Protein AF-A0A1C4RUX5-F1 (afdb_monomer)

Solvent-accessible surface area (backbone atoms only — not comparable to full-atom values): 5873 Å² total; per-residue (Å²): 97,91,39,66,69,51,47,52,54,50,48,52,54,40,46,74,72,70,35,63,70,49,80,43,70,75,43,71,58,98,55,28,27,24,35,37,37,36,35,50,45,97,85,70,46,80,45,79,49,55,24,76,78,42,69,44,90,79,83,81,86,76,75,75,82,78,71,87,65,98,80,62,80,81,74,81,79,75,90,77,82,82,90,72,88,85,82,82,133

pLDDT: mean 71.43, std 15.7, range [37.5, 90.88]

Sequence (89 aa):
METTAEVTAATDRLKDAGLTTVEENDTSCCYALQDKVWVTGPGKEPWEVYVVKADADALGSSAPNRGDACCGTRERTADAEPAGPRIPR

Secondary structure (DSSP, 8-state):
--SHHHHHHHHHHHHHTT--EEEEEEEEETTEEEEEEEEE-TTS-EEEEEEEEEE-TTSSS------S-TT-----PPP----------

Nearest PDB structures (foldseek):
  5cb9-assembly1_A  TM=9.189E-01  e=1.238E-06  Thermomonospora curvata DSM 43183
  5v0f-assembly1_A  TM=9.012E-01  e=1.319E-06  Thermomonospora curvata DSM 43183
  3gyx-assembly6_L  TM=3.331E-01  e=1.063E+00  Megalodesulfovibrio gigas
  2kpn-assembly1_A  TM=4.503E-01  e=1.768E+00  Bacillus cereus ATCC 14579

Structure (mmCIF, N/CA/C/O backbone):
data_AF-A0A1C4RUX5-F1
#
_entry.id   AF-A0A1C4RUX5-F1
#
loop_
_atom_site.group_PDB
_atom_site.id
_atom_site.type_symbol
_atom_site.label_atom_id
_atom_site.label_alt_id
_atom_site.label_comp_id
_atom_site.label_asym_id
_atom_site.label_entity_id
_atom_site.label_seq_id
_atom_site.pdbx_PDB_ins_code
_atom_site.Cartn_x
_atom_site.Cartn_y
_atom_site.Cartn_z
_atom_site.occupancy
_atom_site.B_iso_or_equiv
_atom_site.auth_seq_id
_atom_site.auth_comp_id
_atom_site.auth_asym_id
_atom_site.auth_atom_id
_atom_site.pdbx_PDB_model_num
ATOM 1 N N . MET A 1 1 ? 12.641 -2.568 4.657 1.00 63.38 1 MET A N 1
ATOM 2 C CA . MET A 1 1 ? 12.395 -4.020 4.640 1.00 63.38 1 MET A CA 1
ATOM 3 C C . MET A 1 1 ? 13.360 -4.618 3.641 1.00 63.38 1 MET A C 1
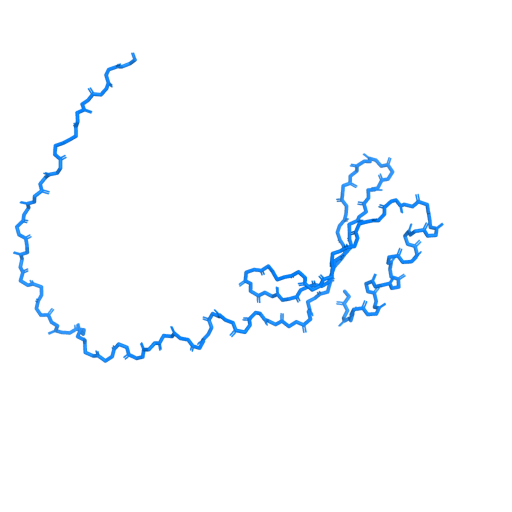ATOM 5 O O . MET A 1 1 ? 13.579 -3.996 2.609 1.00 63.38 1 MET A O 1
ATOM 9 N N . GLU A 1 2 ? 13.969 -5.748 3.962 1.00 70.94 2 GLU A N 1
ATOM 10 C CA . GLU A 1 2 ? 14.911 -6.467 3.099 1.00 70.94 2 GLU A CA 1
ATOM 11 C C . GLU A 1 2 ? 14.226 -7.595 2.311 1.00 70.94 2 GLU A C 1
ATOM 13 O O . GLU A 1 2 ? 14.753 -8.017 1.286 1.00 70.94 2 GLU A O 1
ATOM 18 N N . THR A 1 3 ? 13.035 -8.059 2.721 1.00 79.75 3 THR A N 1
ATOM 19 C CA . THR A 1 3 ? 12.294 -9.117 2.001 1.00 79.75 3 THR A CA 1
ATOM 20 C C . THR A 1 3 ? 10.778 -8.890 1.921 1.00 79.75 3 THR A C 1
ATOM 22 O O . THR A 1 3 ? 10.188 -8.206 2.758 1.00 79.75 3 THR A O 1
ATOM 25 N N . THR A 1 4 ? 10.116 -9.535 0.949 1.00 81.44 4 THR A N 1
ATOM 26 C CA . THR A 1 4 ? 8.641 -9.608 0.853 1.00 81.44 4 THR A CA 1
ATOM 27 C C . THR A 1 4 ? 8.012 -10.140 2.137 1.00 81.44 4 THR A C 1
ATOM 29 O O . THR A 1 4 ? 7.025 -9.588 2.612 1.00 81.44 4 THR A O 1
ATOM 32 N N . ALA A 1 5 ? 8.616 -11.164 2.746 1.00 82.81 5 ALA A N 1
ATOM 33 C CA . ALA A 1 5 ? 8.110 -11.751 3.984 1.00 82.81 5 ALA A CA 1
ATOM 34 C C . ALA A 1 5 ? 8.026 -10.722 5.126 1.00 82.81 5 ALA A C 1
ATOM 36 O O . ALA A 1 5 ? 7.117 -10.793 5.949 1.00 82.81 5 ALA A O 1
ATOM 37 N N .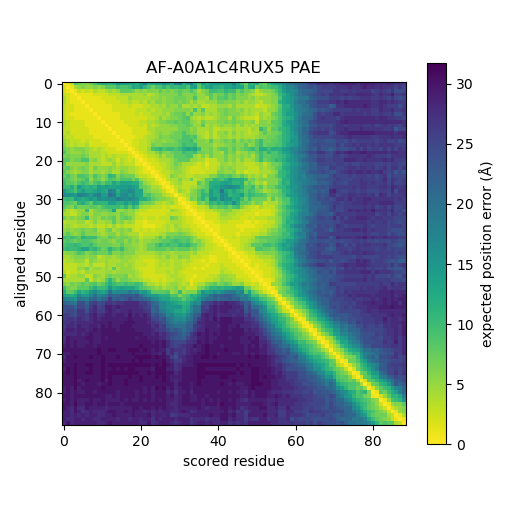 GLU A 1 6 ? 8.928 -9.738 5.163 1.00 80.06 6 GLU A N 1
ATOM 38 C CA . GLU A 1 6 ? 8.873 -8.653 6.147 1.00 80.06 6 GLU A CA 1
ATOM 39 C C . GLU A 1 6 ? 7.764 -7.639 5.854 1.00 80.06 6 GLU A C 1
ATOM 41 O O . GLU A 1 6 ? 7.155 -7.132 6.795 1.00 80.06 6 GLU A O 1
ATOM 46 N N . VAL A 1 7 ? 7.457 -7.368 4.581 1.00 80.00 7 VAL A N 1
ATOM 47 C CA . VAL A 1 7 ? 6.303 -6.532 4.202 1.00 80.00 7 VAL A CA 1
ATOM 48 C C . VAL A 1 7 ? 4.995 -7.235 4.563 1.00 80.00 7 VAL A C 1
ATOM 50 O O . VAL A 1 7 ? 4.111 -6.611 5.152 1.00 80.00 7 VAL A O 1
ATOM 53 N N . THR A 1 8 ? 4.889 -8.544 4.315 1.00 82.94 8 THR A N 1
ATOM 54 C CA . THR A 1 8 ? 3.739 -9.353 4.748 1.00 82.94 8 THR A CA 1
ATOM 55 C C . THR A 1 8 ? 3.612 -9.358 6.273 1.00 82.94 8 THR A C 1
ATOM 57 O O . THR A 1 8 ? 2.555 -9.031 6.805 1.00 82.94 8 THR A O 1
ATOM 60 N N . ALA A 1 9 ? 4.704 -9.613 7.001 1.00 85.25 9 ALA A N 1
ATOM 61 C CA . ALA A 1 9 ? 4.692 -9.617 8.463 1.00 85.25 9 ALA A CA 1
ATOM 62 C C . ALA A 1 9 ? 4.352 -8.240 9.061 1.00 85.25 9 ALA A C 1
ATOM 64 O O . ALA A 1 9 ? 3.673 -8.157 10.086 1.00 85.25 9 ALA A O 1
ATOM 65 N N . ALA A 1 10 ? 4.811 -7.150 8.441 1.00 82.19 10 ALA A N 1
ATOM 66 C CA . ALA A 1 10 ? 4.426 -5.798 8.832 1.00 82.19 10 ALA A CA 1
ATOM 67 C C . ALA A 1 10 ? 2.934 -5.554 8.580 1.00 82.19 10 ALA A C 1
ATOM 69 O O . ALA A 1 10 ? 2.249 -5.014 9.446 1.00 82.19 10 ALA A O 1
ATOM 70 N N . THR A 1 11 ? 2.418 -6.007 7.438 1.00 84.25 11 THR A N 1
ATOM 71 C CA . THR A 1 11 ? 0.996 -5.909 7.096 1.00 84.25 11 THR A CA 1
ATOM 72 C C . THR A 1 11 ? 0.116 -6.627 8.112 1.00 84.25 11 THR A C 1
ATOM 74 O O . THR A 1 11 ? -0.853 -6.042 8.594 1.00 84.25 11 THR A O 1
ATOM 77 N N . ASP A 1 12 ? 0.473 -7.852 8.498 1.00 86.88 12 ASP A N 1
ATOM 78 C CA . ASP A 1 12 ? -0.284 -8.623 9.488 1.00 86.88 12 ASP A CA 1
ATOM 79 C C . ASP A 1 12 ? -0.320 -7.923 10.850 1.00 86.88 12 ASP A C 1
ATOM 81 O O . ASP A 1 12 ? -1.380 -7.816 11.465 1.00 86.88 12 ASP A O 1
ATOM 85 N N . ARG A 1 13 ? 0.808 -7.351 11.295 1.00 87.25 13 ARG A N 1
ATOM 86 C CA . ARG A 1 13 ? 0.861 -6.556 12.536 1.00 87.25 13 ARG A CA 1
ATOM 87 C C . ARG A 1 13 ? -0.005 -5.300 12.460 1.00 87.25 13 ARG A C 1
ATOM 89 O O . ARG A 1 13 ? -0.634 -4.929 13.445 1.00 87.25 13 ARG A O 1
ATOM 96 N N . LEU A 1 14 ? -0.036 -4.635 11.306 1.00 85.69 14 LEU A N 1
ATOM 97 C CA . LEU A 1 14 ? -0.841 -3.429 11.098 1.00 85.69 14 LEU A CA 1
ATOM 98 C C . LEU A 1 14 ? -2.342 -3.760 11.068 1.00 85.69 14 LEU A C 1
ATOM 100 O O . LEU A 1 14 ? -3.137 -3.024 11.652 1.00 85.69 14 LEU A O 1
ATOM 104 N N . LYS A 1 15 ? -2.726 -4.894 10.467 1.00 83.62 15 LYS A N 1
ATOM 105 C CA . LYS A 1 15 ? -4.098 -5.425 10.519 1.00 83.62 15 LYS A CA 1
ATOM 106 C C . LYS A 1 15 ? -4.519 -5.782 11.943 1.00 83.62 15 LYS A C 1
ATOM 108 O O . LYS A 1 15 ? -5.617 -5.413 12.349 1.00 83.62 15 LYS A O 1
ATOM 113 N N . ASP A 1 16 ? -3.654 -6.459 12.701 1.00 87.31 16 ASP A N 1
ATOM 114 C CA . ASP A 1 16 ? -3.907 -6.817 14.106 1.00 87.31 16 ASP A CA 1
ATOM 115 C C . ASP A 1 16 ? -4.093 -5.571 14.988 1.00 87.31 16 ASP A C 1
ATOM 117 O O . ASP A 1 16 ? -4.980 -5.522 15.838 1.00 87.31 16 ASP A O 1
ATOM 121 N N . ALA A 1 17 ? -3.357 -4.495 14.691 1.00 86.25 17 ALA A N 1
ATOM 122 C CA . ALA A 1 17 ? -3.538 -3.185 15.315 1.00 86.25 17 ALA A CA 1
ATOM 123 C C . ALA A 1 17 ? -4.836 -2.451 14.896 1.00 86.25 17 ALA A C 1
ATOM 125 O O . ALA A 1 17 ? -5.068 -1.320 15.328 1.00 86.25 17 ALA A O 1
ATOM 126 N N . GLY A 1 18 ? -5.683 -3.059 14.057 1.00 84.06 18 GLY A N 1
ATOM 127 C CA . GLY A 1 18 ? -6.951 -2.491 13.595 1.00 84.06 18 GLY A CA 1
ATOM 128 C C . GLY A 1 18 ? -6.810 -1.442 12.490 1.00 84.06 18 GLY A C 1
ATOM 129 O O . GLY A 1 18 ? -7.771 -0.724 12.203 1.00 84.0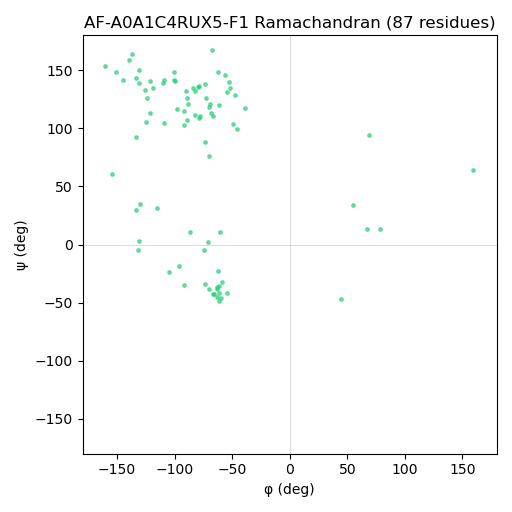6 18 GLY A O 1
ATOM 130 N N . LEU A 1 19 ? -5.635 -1.328 11.864 1.00 82.50 19 LEU A N 1
ATOM 131 C CA . LEU A 1 19 ? -5.413 -0.393 10.765 1.00 82.50 19 LEU A CA 1
ATOM 132 C C . LEU A 1 19 ? -5.875 -1.012 9.447 1.00 82.50 19 LEU A C 1
ATOM 134 O O . LEU A 1 19 ? -5.575 -2.162 9.121 1.00 82.50 19 LEU A O 1
ATOM 138 N N . THR A 1 20 ? -6.595 -0.221 8.654 1.00 83.81 20 THR A N 1
ATOM 139 C CA . THR A 1 20 ? -6.944 -0.621 7.289 1.00 83.81 20 THR A CA 1
ATOM 140 C C . THR A 1 20 ? -5.677 -0.614 6.440 1.00 83.81 20 THR A C 1
ATOM 142 O O . THR A 1 20 ? -5.015 0.420 6.324 1.00 83.81 20 THR A O 1
ATOM 145 N N . THR A 1 21 ? -5.351 -1.772 5.872 1.00 85.06 21 THR A N 1
ATOM 146 C CA . THR A 1 21 ? -4.189 -1.995 5.006 1.00 85.06 21 THR A CA 1
ATOM 147 C C . THR A 1 21 ? -4.647 -2.207 3.566 1.00 85.06 21 THR A C 1
ATOM 149 O O . THR A 1 21 ? -5.664 -2.857 3.322 1.00 85.06 21 THR A O 1
ATOM 152 N N . VAL A 1 22 ? -3.896 -1.666 2.611 1.00 86.81 22 VAL A N 1
ATOM 153 C CA . VAL A 1 22 ? -4.047 -1.962 1.181 1.00 86.81 22 VAL A CA 1
ATOM 154 C C . VAL A 1 22 ? -2.719 -2.511 0.688 1.00 86.81 22 VAL A C 1
ATOM 156 O O . VAL A 1 22 ? -1.715 -1.803 0.694 1.00 86.81 22 VAL A O 1
ATOM 159 N N . GLU A 1 23 ? -2.715 -3.787 0.316 1.00 85.44 23 GLU A N 1
ATOM 160 C CA . GLU A 1 23 ? -1.538 -4.474 -0.212 1.00 85.44 23 GLU A CA 1
ATOM 161 C C . GLU A 1 23 ? -1.472 -4.335 -1.732 1.00 85.44 23 GLU A C 1
ATOM 163 O O . GLU A 1 23 ? -2.443 -4.600 -2.439 1.00 85.44 23 GLU A O 1
ATOM 168 N N . GLU A 1 24 ? -0.298 -3.971 -2.229 1.00 85.19 24 GLU A N 1
ATOM 169 C CA . GLU A 1 24 ? 0.053 -3.954 -3.640 1.00 85.19 24 GLU A CA 1
ATOM 170 C C . GLU A 1 24 ? 1.319 -4.801 -3.814 1.00 85.19 24 GLU A C 1
ATOM 172 O O . GLU A 1 24 ? 2.411 -4.393 -3.421 1.00 85.19 24 GLU A O 1
ATOM 177 N N . ASN A 1 25 ? 1.168 -6.002 -4.366 1.00 82.94 25 ASN A N 1
ATOM 178 C CA . ASN A 1 25 ? 2.276 -6.924 -4.622 1.00 82.94 25 ASN A CA 1
ATOM 179 C C . ASN A 1 25 ? 2.681 -6.870 -6.098 1.00 82.94 25 ASN A C 1
ATOM 181 O O . ASN A 1 25 ? 1.832 -6.660 -6.965 1.00 82.94 25 ASN A O 1
ATOM 185 N N . ASP A 1 26 ? 3.966 -7.094 -6.371 1.00 77.00 26 ASP A N 1
ATOM 186 C CA . ASP A 1 26 ? 4.550 -7.133 -7.715 1.00 77.00 26 ASP A CA 1
ATOM 187 C C . ASP A 1 26 ? 4.280 -5.863 -8.545 1.00 77.00 26 ASP A C 1
ATOM 189 O O . ASP A 1 26 ? 4.160 -5.894 -9.773 1.00 77.00 26 ASP A O 1
ATOM 193 N N . THR A 1 27 ? 4.225 -4.707 -7.882 1.00 77.56 27 THR A N 1
ATOM 194 C CA . THR A 1 27 ? 4.020 -3.417 -8.540 1.00 77.56 27 THR A CA 1
ATOM 195 C C . THR A 1 27 ? 5.323 -2.948 -9.180 1.00 77.56 27 THR A C 1
ATOM 197 O O . THR A 1 27 ? 6.274 -2.554 -8.500 1.00 77.56 27 THR A O 1
ATOM 200 N N . SER A 1 28 ? 5.366 -2.945 -10.514 1.00 72.31 28 SER A N 1
ATOM 201 C CA . SER A 1 28 ? 6.465 -2.354 -11.277 1.00 72.31 28 SER A CA 1
ATOM 202 C C . SER A 1 28 ? 6.313 -0.830 -11.334 1.00 72.31 28 SER A C 1
ATOM 204 O O . SER A 1 28 ? 5.438 -0.316 -12.033 1.00 72.31 28 SER A O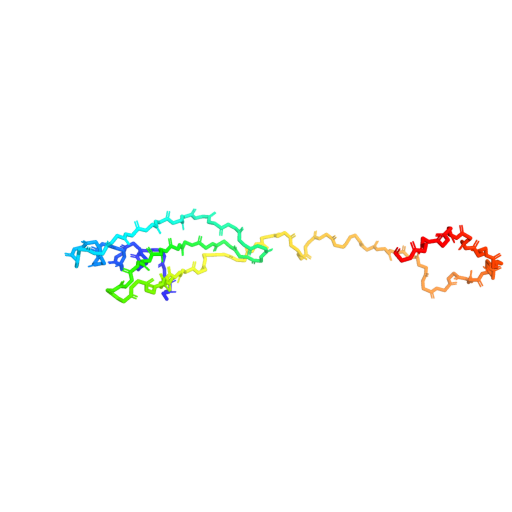 1
ATOM 206 N N . CYS A 1 29 ? 7.170 -0.089 -10.636 1.00 69.56 29 CYS A N 1
ATOM 207 C CA . CYS A 1 29 ? 7.249 1.366 -10.765 1.00 69.56 29 CYS A CA 1
ATOM 208 C C . CYS A 1 29 ? 8.550 1.722 -11.477 1.00 69.56 29 CYS A C 1
ATOM 210 O O . CYS A 1 29 ? 9.595 1.638 -10.843 1.00 69.56 29 CYS A O 1
ATOM 212 N N . CYS A 1 30 ? 8.457 2.094 -12.763 1.00 70.62 30 CYS A N 1
ATOM 213 C CA . CYS A 1 30 ? 9.475 2.610 -13.705 1.00 70.62 30 CYS A CA 1
ATOM 214 C C . CYS A 1 30 ? 10.861 1.924 -13.761 1.00 70.62 30 CYS A C 1
ATOM 216 O O . CYS A 1 30 ? 11.353 1.653 -14.850 1.00 70.62 30 CYS A O 1
ATOM 218 N N . TYR A 1 31 ? 11.491 1.662 -12.623 1.00 68.00 31 TYR A N 1
ATOM 219 C CA . TYR A 1 31 ? 12.845 1.151 -12.457 1.00 68.00 31 TYR A CA 1
ATOM 220 C C . TYR A 1 31 ? 12.936 -0.026 -11.479 1.00 68.00 31 TYR A C 1
ATOM 222 O O . TYR A 1 31 ? 14.016 -0.582 -11.343 1.00 68.00 31 TYR A O 1
ATOM 230 N N . ALA A 1 32 ? 11.849 -0.418 -10.802 1.00 78.69 32 ALA A N 1
ATOM 231 C CA . ALA A 1 32 ? 11.884 -1.500 -9.821 1.00 78.69 32 ALA A CA 1
ATOM 232 C C . ALA A 1 32 ? 10.552 -2.252 -9.689 1.00 78.69 32 ALA A C 1
ATOM 234 O O . ALA A 1 32 ? 9.474 -1.665 -9.827 1.00 78.69 32 ALA A O 1
ATOM 235 N N . LEU A 1 33 ? 10.646 -3.543 -9.369 1.00 82.88 33 LEU A N 1
ATOM 236 C CA . LEU A 1 33 ? 9.547 -4.385 -8.905 1.00 82.88 33 LEU A CA 1
ATOM 237 C C . LEU A 1 33 ? 9.463 -4.295 -7.380 1.00 82.88 33 LEU A C 1
ATOM 239 O O . LEU A 1 33 ? 10.461 -4.531 -6.694 1.00 82.88 33 LEU A O 1
ATOM 243 N N . GLN A 1 34 ? 8.292 -3.950 -6.851 1.00 85.75 34 GLN A N 1
ATOM 244 C CA . GLN A 1 34 ? 8.112 -3.698 -5.424 1.00 85.75 34 GLN A CA 1
ATOM 245 C C . GLN A 1 34 ? 6.877 -4.403 -4.873 1.00 85.75 34 GLN A C 1
ATOM 247 O O . GLN A 1 34 ? 5.839 -4.429 -5.531 1.00 85.75 34 GLN A O 1
ATOM 252 N N . ASP A 1 35 ? 6.986 -4.896 -3.639 1.00 87.38 35 ASP A N 1
ATOM 253 C CA .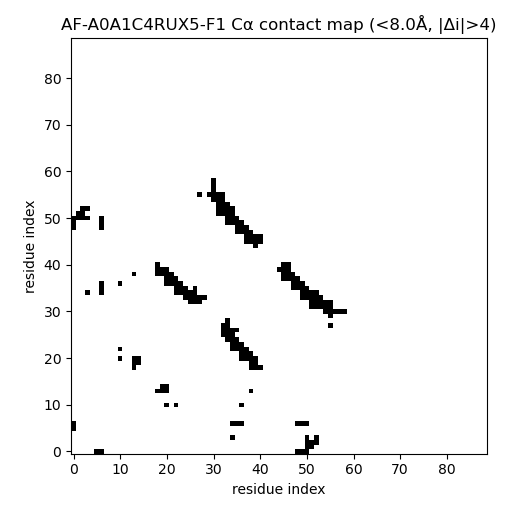 ASP A 1 35 ? 5.813 -5.188 -2.813 1.00 87.38 35 ASP A CA 1
ATOM 254 C C . ASP A 1 35 ? 5.632 -4.050 -1.817 1.00 87.38 35 ASP A C 1
ATOM 256 O O . ASP A 1 35 ? 6.601 -3.503 -1.280 1.00 87.38 35 ASP A O 1
ATOM 260 N N . LYS A 1 36 ? 4.379 -3.690 -1.583 1.00 84.38 36 LYS A N 1
ATOM 261 C CA . LYS A 1 36 ? 3.985 -2.479 -0.890 1.00 84.38 36 LYS A CA 1
ATOM 262 C C . LYS A 1 36 ? 2.742 -2.723 -0.051 1.00 84.38 36 LYS A C 1
ATOM 264 O O . LYS A 1 36 ? 1.797 -3.368 -0.490 1.00 84.38 36 LYS A O 1
ATOM 269 N N . VAL A 1 37 ? 2.710 -2.121 1.128 1.00 88.94 37 VAL A N 1
ATOM 270 C CA . VAL A 1 37 ? 1.491 -1.950 1.911 1.00 88.94 37 VAL A CA 1
ATOM 271 C C . VAL A 1 37 ? 1.288 -0.482 2.258 1.00 88.94 37 VAL A C 1
ATOM 273 O O . VAL A 1 37 ? 2.198 0.202 2.729 1.00 88.94 37 VAL A O 1
ATOM 276 N N . TRP A 1 38 ? 0.067 -0.008 2.044 1.00 90.81 38 TRP A N 1
ATOM 277 C CA . TRP A 1 38 ? -0.406 1.284 2.517 1.00 90.81 38 TRP A CA 1
ATOM 278 C C . TRP A 1 38 ? -1.236 1.118 3.780 1.00 90.81 38 TRP A C 1
ATOM 280 O O . TRP A 1 38 ? -2.071 0.216 3.859 1.00 90.81 38 TRP A O 1
ATOM 290 N N . VAL A 1 39 ? -1.077 2.033 4.732 1.00 90.44 39 VAL A N 1
ATOM 291 C CA . VAL A 1 39 ? -1.960 2.169 5.894 1.00 90.44 39 VAL A CA 1
ATOM 292 C C . VAL A 1 39 ? -2.410 3.600 6.088 1.00 90.44 39 VAL A C 1
ATOM 294 O O . VAL A 1 39 ? -1.697 4.547 5.770 1.00 90.44 39 VAL A O 1
ATOM 297 N N . THR A 1 40 ? -3.607 3.755 6.645 1.00 89.44 40 THR A N 1
ATOM 298 C CA . THR A 1 40 ? -4.086 5.052 7.125 1.00 89.44 40 THR A CA 1
ATOM 299 C C . THR A 1 40 ? -3.856 5.131 8.625 1.00 89.44 40 THR A C 1
ATOM 301 O O . THR A 1 40 ? -4.419 4.338 9.379 1.00 89.44 40 THR A O 1
ATOM 304 N N . GLY A 1 41 ? -3.021 6.072 9.053 1.00 84.38 41 GLY A N 1
ATOM 305 C CA . GLY A 1 41 ? -2.778 6.341 10.461 1.00 84.38 41 GLY A CA 1
ATOM 306 C C . GLY A 1 41 ? -4.005 6.935 11.167 1.00 84.38 41 GLY A C 1
ATOM 307 O O . GLY A 1 41 ? -4.967 7.373 10.525 1.00 84.38 41 GLY A O 1
ATOM 308 N N . PRO A 1 42 ? -3.999 6.978 12.508 1.00 78.25 42 PRO A N 1
ATOM 309 C CA . PRO A 1 42 ? -5.119 7.485 13.302 1.00 78.25 42 PRO A CA 1
ATOM 310 C C . PRO A 1 42 ? -5.430 8.972 13.048 1.00 78.25 42 PRO A C 1
ATOM 312 O O . PRO A 1 42 ? -6.565 9.400 13.262 1.00 78.25 42 PRO A O 1
ATOM 315 N N . GLY A 1 43 ? -4.464 9.755 12.554 1.00 86.25 43 GLY A N 1
ATOM 316 C CA . GLY A 1 43 ? -4.649 11.143 12.120 1.00 86.25 43 GLY A CA 1
ATOM 317 C C . GLY A 1 43 ? -5.103 11.294 10.662 1.00 86.25 43 GLY A C 1
ATOM 318 O O . GLY A 1 43 ? -5.136 12.415 10.156 1.00 86.25 43 GLY A O 1
ATOM 319 N N . LYS A 1 44 ? -5.501 10.195 9.999 1.00 82.12 44 LYS A N 1
ATOM 320 C CA . LYS A 1 44 ? -5.848 10.102 8.566 1.00 82.12 44 LYS A CA 1
ATOM 321 C C . LYS A 1 44 ? -4.673 10.307 7.609 1.00 82.12 44 LYS A C 1
ATOM 323 O O . LYS A 1 44 ? -4.888 10.488 6.412 1.00 82.12 44 LYS A O 1
ATOM 328 N N . GLU A 1 45 ? -3.444 10.279 8.100 1.00 88.00 45 GLU A N 1
ATOM 329 C CA . GLU A 1 45 ? -2.265 10.371 7.254 1.00 88.00 45 GLU A CA 1
ATOM 330 C C . GLU A 1 45 ? -1.956 9.017 6.572 1.00 88.00 45 GLU A C 1
ATOM 332 O O . GLU A 1 45 ? -2.058 7.967 7.215 1.00 88.00 45 GLU A O 1
ATOM 337 N N . PRO A 1 46 ? -1.610 8.999 5.273 1.00 90.88 46 PRO A N 1
ATOM 338 C CA . PRO A 1 46 ? -1.219 7.776 4.585 1.00 90.88 46 PRO A CA 1
ATOM 339 C C . PRO A 1 46 ? 0.256 7.452 4.851 1.00 90.88 46 PRO A C 1
ATOM 341 O O . PRO A 1 46 ? 1.128 8.303 4.681 1.00 90.88 46 PRO A O 1
ATOM 344 N N . TRP A 1 47 ? 0.536 6.203 5.207 1.00 90.81 47 TRP A N 1
ATOM 345 C CA . 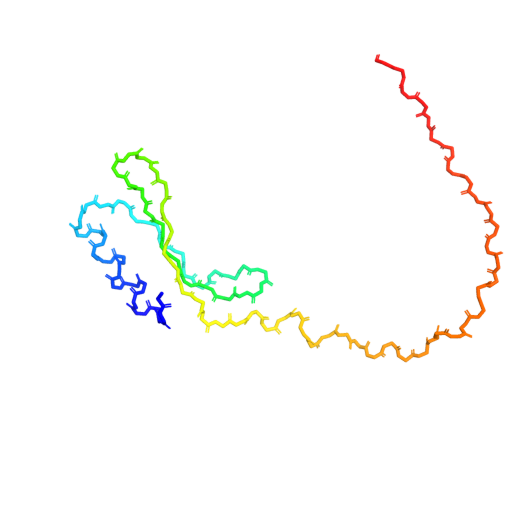TRP A 1 47 ? 1.888 5.670 5.356 1.00 90.81 47 TRP A CA 1
ATOM 346 C C . TRP A 1 47 ? 2.095 4.484 4.421 1.00 90.81 47 TRP A C 1
ATOM 348 O O . TRP A 1 47 ? 1.204 3.652 4.264 1.00 90.81 47 TRP A O 1
ATOM 358 N N . GLU A 1 48 ? 3.283 4.394 3.831 1.00 90.44 48 GLU A N 1
ATOM 359 C CA . GLU A 1 48 ? 3.675 3.325 2.912 1.00 90.44 48 GLU A CA 1
ATOM 360 C C . GLU A 1 48 ? 4.866 2.555 3.493 1.00 90.44 48 GLU A C 1
ATOM 362 O O . GLU A 1 48 ? 5.831 3.153 3.974 1.00 90.44 48 GLU A O 1
ATOM 367 N N . VAL A 1 49 ? 4.811 1.225 3.431 1.00 86.56 49 VAL A N 1
ATOM 368 C CA . VAL A 1 49 ? 5.941 0.336 3.713 1.00 86.56 49 VAL A CA 1
ATOM 369 C C . VAL A 1 49 ? 6.152 -0.544 2.492 1.00 86.56 49 VAL A C 1
ATOM 371 O O . VAL A 1 49 ? 5.221 -1.210 2.049 1.00 86.56 49 VAL A O 1
ATOM 374 N N . TYR A 1 50 ? 7.369 -0.567 1.954 1.00 85.44 50 TYR A N 1
ATOM 375 C CA . TYR A 1 50 ? 7.682 -1.321 0.744 1.00 85.44 50 TYR A CA 1
ATOM 376 C C . TYR A 1 50 ? 9.016 -2.066 0.838 1.00 85.44 50 TYR A C 1
ATOM 378 O O . TYR A 1 50 ? 9.863 -1.794 1.699 1.00 85.44 50 TYR A O 1
ATOM 386 N N . VAL A 1 51 ? 9.189 -3.014 -0.079 1.00 87.06 51 VAL A N 1
ATOM 387 C CA . VAL A 1 51 ? 10.457 -3.674 -0.391 1.00 87.06 51 VAL A CA 1
ATOM 388 C C . VAL A 1 51 ? 10.670 -3.665 -1.897 1.00 87.06 51 VAL A C 1
ATOM 390 O O . VAL A 1 51 ? 9.740 -3.898 -2.667 1.00 87.06 51 VAL A O 1
ATOM 393 N N . VAL A 1 52 ? 11.908 -3.415 -2.316 1.00 87.19 52 VAL A N 1
ATOM 394 C CA . VAL A 1 52 ? 12.328 -3.587 -3.708 1.00 87.19 52 VAL A CA 1
ATOM 395 C C . VAL A 1 52 ? 12.792 -5.026 -3.895 1.00 87.19 52 VAL A C 1
ATOM 397 O O . VAL A 1 52 ? 13.706 -5.475 -3.210 1.00 87.19 52 VAL A O 1
ATOM 400 N N . LYS A 1 53 ? 12.148 -5.754 -4.805 1.00 83.75 53 LYS A N 1
ATOM 401 C CA . LYS A 1 53 ? 12.430 -7.172 -5.080 1.00 83.75 53 LYS A CA 1
ATOM 402 C C . LYS A 1 53 ? 13.446 -7.357 -6.192 1.00 83.75 53 LYS A C 1
ATOM 404 O O . LYS A 1 53 ? 14.217 -8.309 -6.164 1.00 83.75 53 LYS A O 1
ATOM 409 N N . ALA A 1 54 ? 13.401 -6.476 -7.184 1.00 72.81 54 ALA A N 1
ATOM 410 C CA . ALA A 1 54 ? 14.280 -6.495 -8.341 1.00 72.81 54 ALA A CA 1
ATOM 411 C C . ALA A 1 54 ? 14.294 -5.115 -9.005 1.00 72.81 54 ALA A C 1
ATOM 413 O O . ALA A 1 54 ? 13.303 -4.382 -8.932 1.00 72.81 54 ALA A O 1
ATOM 414 N N . ASP A 1 55 ? 15.382 -4.783 -9.695 1.00 69.81 55 ASP A N 1
ATOM 415 C CA . ASP A 1 55 ? 15.372 -3.722 -10.699 1.00 69.81 55 ASP A CA 1
ATOM 416 C C . ASP A 1 55 ? 14.410 -4.099 -11.839 1.00 69.81 55 ASP A C 1
ATOM 418 O O . ASP A 1 55 ? 14.212 -5.273 -12.161 1.00 69.81 55 ASP A O 1
ATOM 422 N N . ALA A 1 56 ? 13.784 -3.109 -12.470 1.00 64.06 56 ALA A N 1
ATOM 423 C CA . ALA A 1 56 ? 13.034 -3.340 -13.692 1.00 64.06 56 ALA A CA 1
ATOM 424 C C . ALA A 1 56 ? 14.041 -3.685 -14.796 1.00 64.06 56 ALA A C 1
ATOM 426 O O . ALA A 1 56 ? 14.822 -2.834 -15.220 1.00 64.06 56 ALA A O 1
ATOM 427 N N . ASP A 1 57 ? 13.993 -4.921 -15.286 1.00 56.88 57 ASP A N 1
ATOM 428 C CA . ASP A 1 57 ? 14.902 -5.511 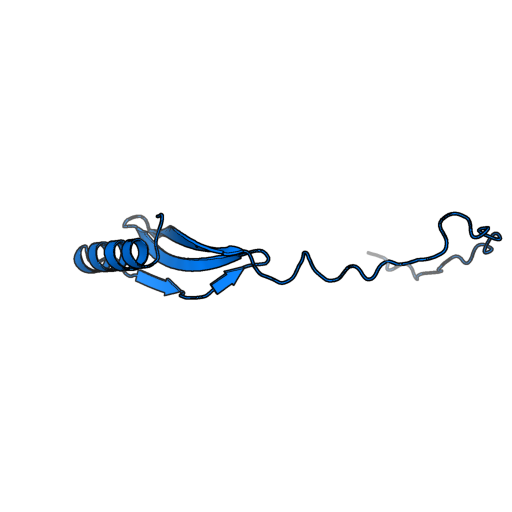-16.285 1.00 56.88 57 ASP A CA 1
ATOM 429 C C . ASP A 1 57 ? 14.928 -4.787 -17.664 1.00 56.88 57 ASP A C 1
ATOM 431 O O . ASP A 1 57 ? 15.473 -5.286 -18.643 1.00 56.88 57 ASP A O 1
ATOM 435 N N . ALA A 1 58 ? 14.337 -3.594 -17.805 1.00 56.06 58 ALA A N 1
ATOM 436 C CA . ALA A 1 58 ? 13.929 -3.042 -19.098 1.00 56.06 58 ALA A CA 1
ATOM 437 C C . ALA A 1 58 ? 14.299 -1.571 -19.373 1.00 56.06 58 ALA A C 1
ATOM 439 O O . ALA A 1 58 ? 13.612 -0.921 -20.157 1.00 56.06 58 ALA A O 1
ATOM 440 N N . LEU A 1 59 ? 15.392 -1.033 -18.815 1.00 51.88 59 LEU A N 1
ATOM 441 C CA . LEU A 1 59 ? 15.966 0.241 -19.307 1.00 51.88 59 LEU A CA 1
ATOM 442 C C . LEU A 1 59 ? 17.487 0.215 -19.565 1.00 51.88 59 LEU A C 1
ATOM 444 O O . LEU A 1 59 ? 18.050 1.229 -19.971 1.00 51.88 59 LEU A O 1
ATOM 448 N N . GLY A 1 60 ? 18.151 -0.937 -19.402 1.00 50.75 60 GLY A N 1
ATOM 449 C CA . GLY A 1 60 ? 19.600 -1.082 -19.626 1.00 50.75 60 GLY A CA 1
ATOM 450 C C . GLY A 1 60 ? 20.022 -1.801 -20.916 1.00 50.75 60 GLY A C 1
ATOM 451 O O . GLY A 1 60 ? 21.122 -1.560 -21.407 1.00 50.75 60 GLY A O 1
ATOM 452 N N . SER A 1 61 ? 19.170 -2.650 -21.504 1.00 52.81 61 SER A N 1
ATOM 453 C CA . SER A 1 61 ? 19.589 -3.606 -22.552 1.00 52.81 61 SER A CA 1
ATOM 454 C C . SER A 1 61 ? 18.977 -3.377 -23.935 1.00 52.81 61 SER A C 1
ATOM 456 O O . SER A 1 61 ? 18.780 -4.323 -24.694 1.00 52.81 61 SER A O 1
ATOM 458 N N . SER A 1 62 ? 18.684 -2.133 -24.320 1.00 52.84 62 SER A N 1
ATOM 459 C CA . SER A 1 62 ? 18.351 -1.805 -25.719 1.00 52.84 62 SER A CA 1
ATOM 460 C C . SER A 1 62 ? 18.661 -0.351 -26.078 1.00 52.84 62 SER A C 1
ATOM 462 O O . SER A 1 62 ? 17.795 0.402 -26.515 1.00 52.84 62 SER A O 1
ATOM 464 N N . ALA A 1 63 ? 19.929 0.043 -25.974 1.00 51.06 63 ALA A N 1
ATOM 465 C CA . ALA A 1 63 ? 20.474 0.915 -27.005 1.00 51.06 63 ALA A CA 1
ATOM 466 C C . ALA A 1 63 ? 21.098 -0.014 -28.055 1.00 51.06 63 ALA A C 1
ATOM 468 O O . ALA A 1 63 ? 22.177 -0.554 -27.797 1.00 51.06 63 ALA A O 1
ATOM 469 N N . PRO A 1 64 ? 20.465 -0.263 -29.222 1.00 49.50 64 PRO A N 1
ATOM 470 C CA . PRO A 1 64 ? 21.239 -0.776 -30.337 1.00 49.50 64 PRO A CA 1
ATOM 471 C C . PRO A 1 64 ? 22.384 0.211 -30.528 1.00 49.50 64 PRO A C 1
ATOM 473 O O . PRO A 1 64 ? 22.157 1.425 -30.525 1.00 49.50 64 PRO A O 1
ATOM 476 N N . ASN A 1 65 ? 23.608 -0.306 -30.627 1.00 55.16 65 ASN A N 1
ATOM 477 C CA . ASN A 1 65 ? 24.739 0.451 -31.134 1.00 55.16 65 ASN A CA 1
ATOM 478 C C . ASN A 1 65 ? 24.256 1.158 -32.406 1.00 55.16 65 ASN A C 1
ATOM 480 O O . ASN A 1 65 ? 24.162 0.540 -33.466 1.00 55.16 65 ASN A O 1
ATOM 484 N N . ARG A 1 66 ? 23.908 2.447 -32.297 1.00 51.16 66 ARG A N 1
ATOM 485 C CA . ARG A 1 66 ? 23.837 3.347 -33.440 1.00 51.16 66 ARG A CA 1
ATOM 486 C C . ARG A 1 66 ? 25.287 3.555 -33.846 1.00 51.16 66 ARG A C 1
ATOM 488 O O . ARG A 1 66 ? 25.922 4.541 -33.487 1.00 51.16 66 ARG A O 1
ATOM 495 N N . GLY A 1 67 ? 25.819 2.531 -34.508 1.00 56.31 67 GLY A N 1
ATOM 496 C CA . GLY A 1 67 ? 26.923 2.697 -35.421 1.00 56.31 67 GLY A CA 1
ATOM 497 C C . GLY A 1 67 ? 26.538 3.784 -36.417 1.00 56.31 67 GLY A C 1
ATOM 498 O O . GLY A 1 67 ? 25.391 3.853 -36.858 1.00 56.31 67 GLY A O 1
ATOM 499 N N . ASP A 1 68 ? 27.526 4.615 -36.713 1.00 61.22 68 ASP A N 1
ATOM 500 C CA . ASP A 1 68 ? 27.522 5.627 -37.760 1.00 61.22 68 ASP A CA 1
ATOM 501 C C . ASP A 1 68 ? 26.600 6.840 -37.566 1.00 61.22 68 ASP A C 1
ATOM 503 O O . ASP A 1 68 ? 25.434 6.863 -37.948 1.00 61.22 68 ASP A O 1
ATOM 507 N N . ALA A 1 69 ? 27.179 7.907 -37.002 1.00 62.06 69 ALA A N 1
ATOM 508 C CA . ALA A 1 69 ? 27.461 9.145 -37.749 1.00 62.06 69 ALA A CA 1
ATOM 509 C C . ALA A 1 69 ? 27.632 10.351 -36.799 1.00 62.06 69 ALA A C 1
ATOM 511 O O . ALA A 1 69 ? 26.890 11.329 -36.860 1.00 62.06 69 ALA A O 1
ATOM 512 N N . CYS A 1 70 ? 28.658 10.334 -35.940 1.00 63.72 70 CYS A N 1
ATOM 513 C CA . CYS A 1 70 ? 29.081 11.543 -35.211 1.00 63.72 70 CYS A CA 1
ATOM 514 C C . CYS A 1 70 ? 29.842 12.555 -36.098 1.00 63.72 70 CYS A C 1
ATOM 516 O O . CYS A 1 70 ? 30.134 13.657 -35.643 1.00 63.72 70 CYS A O 1
ATOM 518 N N . CYS A 1 71 ? 30.116 12.214 -37.365 1.00 62.34 71 CYS A N 1
ATOM 519 C CA . CYS A 1 71 ? 30.744 13.088 -38.366 1.00 62.34 71 CYS A CA 1
ATOM 520 C C . CYS A 1 71 ? 29.968 13.118 -39.699 1.00 62.34 71 CYS A C 1
ATOM 522 O O . CYS A 1 71 ? 30.567 13.223 -40.765 1.00 62.34 71 CYS A O 1
ATOM 524 N N . GLY A 1 72 ? 28.636 13.027 -39.660 1.00 44.19 72 GLY A N 1
ATOM 525 C CA . GLY A 1 72 ? 27.804 13.385 -40.810 1.00 44.19 72 GLY A CA 1
ATOM 526 C C . GLY A 1 72 ? 27.597 14.898 -40.846 1.00 44.19 72 GLY A C 1
ATOM 527 O O . GLY A 1 72 ? 26.942 15.446 -39.960 1.00 44.19 72 GLY A O 1
ATOM 528 N N . THR A 1 73 ? 28.181 15.572 -41.836 1.00 46.22 73 THR A N 1
ATOM 529 C CA . THR A 1 73 ? 27.975 16.993 -42.150 1.00 46.22 73 THR A CA 1
ATOM 530 C C . THR A 1 73 ? 26.506 17.388 -41.975 1.00 46.22 73 THR A C 1
ATOM 532 O O . THR A 1 73 ? 25.635 16.902 -42.693 1.00 46.22 73 THR A O 1
ATOM 535 N N . ARG A 1 74 ? 26.219 18.307 -41.043 1.00 48.72 74 ARG A N 1
ATOM 536 C CA . ARG A 1 74 ? 24.951 19.045 -41.064 1.00 48.72 74 ARG A CA 1
ATOM 537 C C . ARG A 1 74 ? 25.032 20.052 -42.200 1.00 48.72 74 ARG A C 1
ATOM 539 O O . ARG A 1 74 ? 25.477 21.183 -42.012 1.00 48.72 74 ARG A O 1
ATOM 546 N N . GLU A 1 75 ? 24.632 19.618 -43.386 1.00 51.59 75 GLU A N 1
ATOM 547 C CA . GLU A 1 75 ? 24.264 20.537 -44.450 1.00 51.59 75 GLU A CA 1
ATOM 548 C C . GLU A 1 75 ? 23.069 21.342 -43.939 1.00 51.59 75 GLU A C 1
ATOM 550 O O . GLU A 1 75 ? 22.063 20.795 -43.491 1.00 51.59 75 GLU A O 1
ATOM 555 N N . ARG A 1 76 ? 23.271 22.658 -43.884 1.00 46.44 76 ARG A N 1
ATOM 556 C CA . ARG A 1 76 ? 22.364 23.675 -43.355 1.00 46.44 76 ARG A CA 1
ATOM 557 C C . ARG A 1 76 ? 20.956 23.493 -43.928 1.00 46.44 76 ARG A C 1
ATOM 559 O O . ARG A 1 76 ? 20.698 23.909 -45.054 1.00 46.44 76 ARG A O 1
ATOM 566 N N . THR A 1 77 ? 20.036 22.942 -43.143 1.00 37.50 77 THR A N 1
ATOM 567 C CA . THR A 1 77 ? 18.607 23.060 -43.425 1.00 37.50 77 THR A CA 1
ATOM 568 C C . THR A 1 77 ? 18.191 24.503 -43.189 1.00 37.50 77 THR A C 1
ATOM 570 O O . THR A 1 77 ? 18.363 25.060 -42.105 1.00 37.50 77 THR A O 1
ATOM 573 N N . ALA A 1 78 ? 17.729 25.115 -44.275 1.00 42.50 78 ALA A N 1
ATOM 574 C CA . ALA A 1 78 ? 17.137 26.432 -44.300 1.00 42.50 78 ALA A CA 1
ATOM 575 C C . ALA A 1 78 ? 15.943 26.517 -43.342 1.00 42.50 78 ALA A C 1
ATOM 577 O O . ALA A 1 78 ? 15.208 25.551 -43.134 1.00 42.50 78 ALA A O 1
ATOM 578 N N . ASP A 1 79 ? 15.817 27.711 -42.783 1.00 47.75 79 ASP A N 1
ATOM 579 C CA . ASP A 1 79 ? 14.738 28.204 -41.947 1.00 47.75 79 ASP A CA 1
ATOM 580 C C . ASP A 1 79 ? 13.356 27.889 -42.548 1.00 47.75 79 ASP A C 1
ATOM 582 O O . ASP A 1 79 ? 13.095 28.165 -43.721 1.00 47.75 79 ASP A O 1
ATOM 586 N N . ALA A 1 80 ? 12.486 27.295 -41.736 1.00 42.69 80 ALA A N 1
ATOM 587 C CA . ALA A 1 80 ? 11.057 27.215 -41.991 1.00 42.69 80 ALA A CA 1
ATOM 588 C C . ALA A 1 80 ? 10.337 27.593 -40.691 1.00 42.69 80 ALA A C 1
ATOM 590 O O . ALA A 1 80 ? 10.125 26.757 -39.809 1.00 42.69 80 ALA A O 1
ATOM 591 N N . GLU A 1 81 ? 10.015 28.881 -40.568 1.00 50.16 81 GLU A N 1
ATOM 592 C CA . GLU A 1 81 ? 9.145 29.446 -39.537 1.00 50.16 81 GLU A CA 1
ATOM 593 C C . GLU A 1 81 ? 7.802 28.693 -39.452 1.00 50.16 81 GLU A C 1
ATOM 595 O O . GLU A 1 81 ? 7.139 28.505 -40.477 1.00 50.16 81 GLU A O 1
ATOM 600 N N . PRO A 1 82 ? 7.300 28.342 -38.254 1.00 44.84 82 PRO A N 1
ATOM 601 C CA . PRO A 1 82 ? 5.893 28.024 -38.099 1.00 44.84 82 PRO A CA 1
ATOM 602 C C . PRO A 1 82 ? 5.106 29.300 -37.772 1.00 44.84 82 PRO A C 1
ATOM 604 O O . PRO A 1 82 ? 5.134 29.816 -36.654 1.00 44.84 82 PRO A O 1
ATOM 607 N N . ALA A 1 83 ? 4.343 29.781 -38.753 1.00 53.88 83 ALA A N 1
ATOM 608 C CA . ALA A 1 83 ? 3.245 30.708 -38.520 1.00 53.88 83 ALA A CA 1
ATOM 609 C C . ALA A 1 83 ? 2.136 29.997 -37.721 1.00 53.88 83 ALA A C 1
ATOM 611 O O . ALA A 1 83 ? 1.459 29.107 -38.234 1.00 53.88 83 ALA A O 1
ATOM 612 N N . GLY A 1 84 ? 1.943 30.395 -36.462 1.00 49.41 84 GLY A N 1
ATOM 613 C CA . GLY A 1 84 ? 0.801 29.998 -35.633 1.00 49.41 84 GLY A CA 1
ATOM 614 C C . GLY A 1 84 ? -0.145 31.185 -35.390 1.00 49.41 84 GLY A C 1
ATOM 615 O O . GLY A 1 84 ? 0.337 32.300 -35.167 1.00 49.41 84 GLY A O 1
ATOM 616 N N . PRO A 1 85 ? -1.480 31.005 -35.435 1.00 62.97 85 PRO A N 1
ATOM 617 C CA . PRO A 1 85 ? -2.424 32.108 -35.290 1.00 62.97 85 PRO A CA 1
ATOM 618 C C . PRO A 1 85 ? -2.493 32.602 -33.839 1.00 62.97 85 PRO A C 1
ATOM 620 O O . PRO A 1 85 ? -2.528 31.818 -32.891 1.00 62.97 85 PRO A O 1
ATOM 623 N N . ARG A 1 86 ? -2.539 33.930 -33.666 1.00 61.94 86 ARG A N 1
ATOM 624 C CA . ARG A 1 86 ? -2.709 34.578 -32.359 1.00 61.94 86 ARG A CA 1
ATOM 625 C C . ARG A 1 86 ? -4.150 34.411 -31.870 1.00 61.94 86 ARG A C 1
ATOM 627 O O . ARG A 1 86 ? -5.071 34.838 -32.560 1.00 61.94 86 ARG A O 1
ATOM 634 N N . ILE A 1 87 ? -4.333 33.882 -30.663 1.00 61.59 87 ILE A N 1
ATOM 635 C CA . ILE A 1 87 ? -5.621 33.897 -29.954 1.00 61.59 87 ILE A CA 1
ATOM 636 C C . ILE A 1 87 ? -5.657 35.162 -29.076 1.00 61.59 87 ILE A C 1
ATOM 638 O O 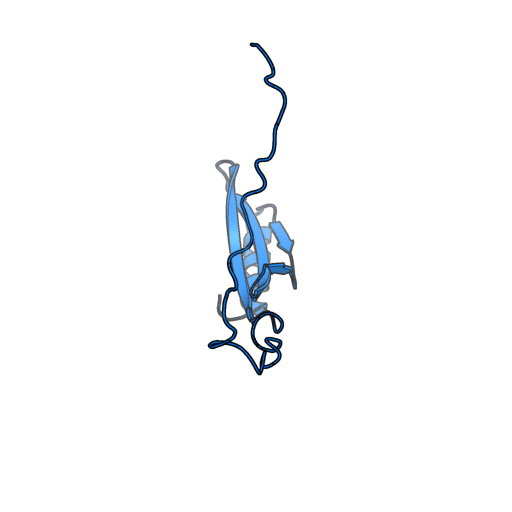. ILE A 1 87 ? -4.819 35.278 -28.179 1.00 61.59 87 ILE A O 1
ATOM 642 N N . PRO A 1 88 ? -6.546 36.146 -29.314 1.00 66.31 88 PRO A N 1
ATOM 643 C CA . PRO A 1 88 ? -6.707 37.268 -28.394 1.00 66.31 88 PRO A CA 1
ATOM 644 C C . PRO A 1 88 ? -7.573 36.892 -27.176 1.00 66.31 88 PRO A C 1
ATOM 646 O O . PRO A 1 88 ? -8.609 36.257 -27.342 1.00 66.31 88 PRO A O 1
ATOM 649 N N . ARG A 1 89 ? -7.073 37.322 -26.004 1.00 57.09 89 ARG A N 1
ATOM 650 C CA . ARG A 1 89 ? -7.606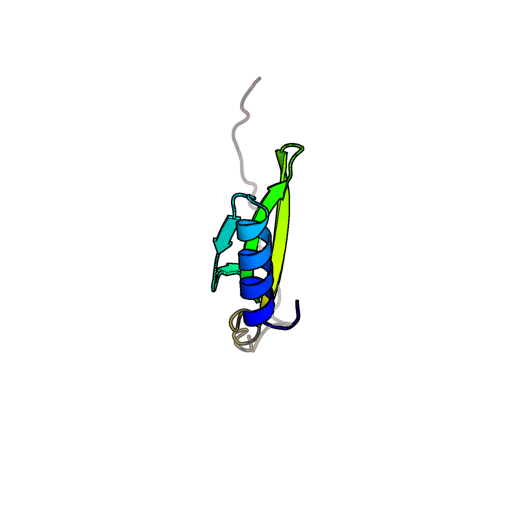 37.352 -24.618 1.00 57.09 89 ARG A CA 1
ATOM 651 C C . ARG A 1 89 ? -8.945 36.690 -24.303 1.00 57.09 89 ARG A C 1
ATOM 653 O O . ARG A 1 89 ? -9.977 37.195 -24.790 1.00 57.09 89 ARG A O 1
#

Foldseek 3Di:
DADPVVQVVVQVVCVVVVWDKDWDAQDDDPFFGKTKIWTQDPVRDIDMDMHTPGTDPPDPPDPDPPPDDPPDDPPDDDDDDDDDDDDDD

Mean predicted aligned error: 16.5 Å

Radius of gyration: 25.24 Å; Cα contacts (8 Å, |Δi|>4): 105; chains: 1; bounding box: 38×49×60 Å